Protein AF-A0A9E2IYY0-F1 (afdb_monomer_lite)

Radius of gyration: 9.4 Å; chains: 1; bounding box: 22×19×21 Å

Secondary structure (DSSP, 8-state):
-EEPTT-EEEEEEEESS-EEE-TT-EEEEEEEESS-EEESS-EEE--

pLDDT: mean 82.67, std 6.58, range [53.25, 89.31]

Foldseek 3Di:
DEADALAEAEEEAAEQAEYEYAANYEYEDYYHYVYYYHYHNYHYHYD

Sequence (47 aa):
ATLGTAADFKGIILSQTLISLNTGAVMNGRALAQTAVTLDATAITVP

Structure (mmCIF, N/CA/C/O backbone):
data_AF-A0A9E2IYY0-F1
#
_entry.id   AF-A0A9E2IYY0-F1
#
loop_
_atom_site.group_PDB
_atom_site.id
_atom_site.type_symbol
_atom_site.label_atom_id
_atom_site.label_alt_id
_atom_site.label_comp_id
_atom_site.label_asym_id
_atom_site.label_entity_id
_atom_site.label_seq_id
_atom_site.pdbx_PDB_ins_code
_atom_site.Cartn_x
_atom_site.Cartn_y
_atom_site.Cartn_z
_atom_site.occupancy
_atom_site.B_iso_or_equiv
_atom_site.auth_seq_id
_atom_site.auth_comp_id
_atom_site.auth_asym_id
_atom_site.auth_atom_id
_atom_site.pdbx_PDB_model_num
ATOM 1 N N . ALA A 1 1 ? -3.760 3.538 5.575 1.00 76.81 1 ALA A N 1
ATOM 2 C CA . ALA A 1 1 ? -2.400 3.990 5.205 1.00 76.81 1 ALA A CA 1
ATOM 3 C C . ALA A 1 1 ? -2.279 4.019 3.686 1.00 76.81 1 ALA A C 1
ATOM 5 O O . ALA A 1 1 ? -2.756 3.085 3.059 1.00 76.81 1 ALA A O 1
A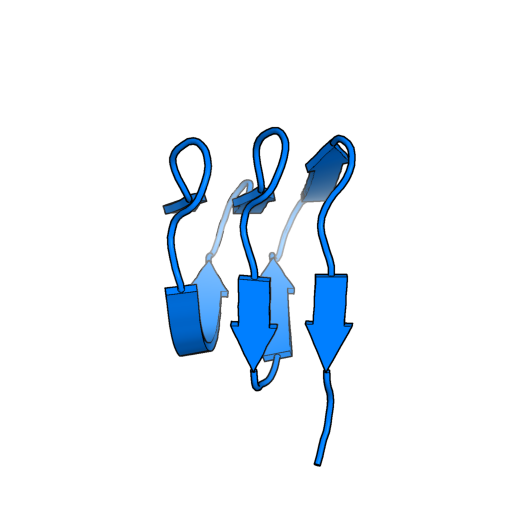TOM 6 N N . THR A 1 2 ? -1.668 5.047 3.097 1.00 83.06 2 THR A N 1
ATOM 7 C CA . THR A 1 2 ? -1.533 5.154 1.633 1.00 83.06 2 THR A CA 1
ATOM 8 C C . THR A 1 2 ? -0.065 5.309 1.262 1.00 83.06 2 THR A C 1
ATOM 10 O O . THR A 1 2 ? 0.582 6.240 1.734 1.00 83.06 2 THR A O 1
ATOM 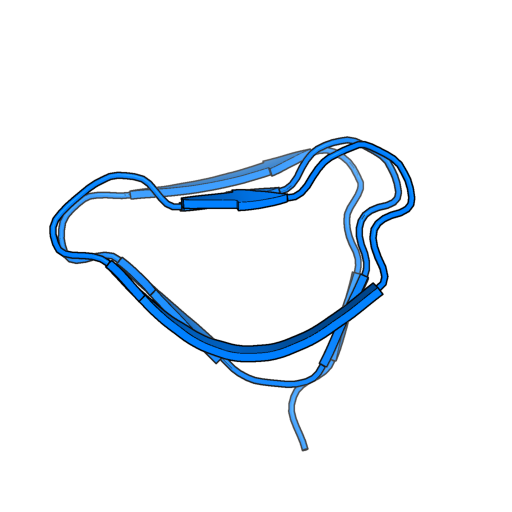13 N N . LEU A 1 3 ? 0.459 4.405 0.434 1.00 83.69 3 LEU A N 1
ATOM 14 C CA . LEU A 1 3 ? 1.783 4.513 -0.173 1.00 83.69 3 LEU A CA 1
ATOM 15 C C . LEU A 1 3 ? 1.619 5.208 -1.524 1.00 83.69 3 LEU A C 1
ATOM 17 O O . LEU A 1 3 ? 0.870 4.740 -2.382 1.00 83.69 3 LEU A O 1
ATOM 21 N N . GLY A 1 4 ? 2.284 6.351 -1.686 1.00 83.38 4 GLY A N 1
ATOM 22 C CA . GLY A 1 4 ? 2.290 7.109 -2.937 1.00 83.38 4 GLY A CA 1
ATOM 23 C C . GLY A 1 4 ? 2.982 6.363 -4.081 1.00 83.38 4 GLY A C 1
ATOM 24 O O . GLY A 1 4 ? 3.617 5.329 -3.877 1.00 83.38 4 GLY A O 1
ATOM 25 N N . THR A 1 5 ? 2.866 6.902 -5.292 1.00 80.69 5 THR A N 1
ATOM 26 C CA . THR A 1 5 ? 3.532 6.365 -6.488 1.00 80.69 5 THR A CA 1
ATOM 27 C C . THR A 1 5 ? 5.045 6.285 -6.290 1.00 80.69 5 THR A C 1
ATOM 29 O O . THR A 1 5 ? 5.645 7.255 -5.824 1.00 80.69 5 THR A O 1
ATOM 32 N N . ALA A 1 6 ? 5.656 5.155 -6.652 1.00 83.19 6 ALA A N 1
ATOM 33 C CA . ALA A 1 6 ? 7.093 4.890 -6.486 1.00 83.19 6 ALA A CA 1
ATOM 34 C C . ALA A 1 6 ? 7.637 4.983 -5.039 1.00 83.19 6 ALA A C 1
ATOM 36 O O . ALA A 1 6 ? 8.842 5.129 -4.838 1.00 83.19 6 ALA A O 1
ATOM 37 N N . ALA A 1 7 ? 6.779 4.894 -4.015 1.00 81.19 7 ALA A N 1
ATOM 38 C CA . ALA A 1 7 ? 7.230 4.859 -2.625 1.00 81.19 7 ALA A CA 1
ATOM 39 C C . ALA A 1 7 ? 7.882 3.504 -2.287 1.00 81.19 7 ALA A C 1
ATOM 41 O O . ALA A 1 7 ? 7.252 2.473 -2.495 1.00 81.19 7 ALA A O 1
ATOM 42 N N . ASP A 1 8 ? 9.095 3.500 -1.721 1.00 86.19 8 ASP A N 1
ATOM 43 C CA . ASP A 1 8 ? 9.726 2.304 -1.134 1.00 86.19 8 ASP A CA 1
ATOM 44 C C . ASP A 1 8 ? 9.514 2.308 0.387 1.00 86.19 8 ASP A C 1
ATOM 46 O O . ASP A 1 8 ? 10.063 3.143 1.110 1.00 86.19 8 ASP A O 1
ATOM 50 N N . PHE A 1 9 ? 8.679 1.392 0.872 1.00 82.81 9 PHE A N 1
ATOM 51 C CA . PHE A 1 9 ? 8.391 1.204 2.288 1.00 82.81 9 PHE A CA 1
ATOM 52 C C . PHE A 1 9 ? 8.993 -0.107 2.787 1.00 82.81 9 PHE A C 1
ATOM 54 O O . PHE A 1 9 ? 8.738 -1.170 2.223 1.00 82.81 9 PHE A O 1
ATOM 61 N N . LYS A 1 10 ? 9.721 -0.063 3.906 1.00 87.69 10 LYS A N 1
ATOM 62 C CA . LYS A 1 10 ? 10.295 -1.255 4.545 1.00 87.69 10 LYS A CA 1
ATOM 63 C C . LYS A 1 10 ? 9.775 -1.386 5.971 1.00 87.69 10 LYS A C 1
ATOM 65 O O . LYS A 1 10 ? 10.000 -0.498 6.789 1.00 87.69 10 LYS A O 1
ATOM 70 N N . GLY A 1 11 ? 9.084 -2.484 6.269 1.00 85.00 11 GLY A N 1
ATOM 71 C CA . GLY A 1 11 ? 8.535 -2.759 7.597 1.00 85.00 11 GLY A CA 1
ATOM 72 C C . GLY A 1 11 ? 7.136 -3.369 7.584 1.00 85.00 11 GLY A C 1
ATOM 73 O O . GLY A 1 11 ? 6.639 -3.851 6.566 1.00 85.00 11 GLY A O 1
ATOM 74 N N . ILE A 1 12 ? 6.487 -3.352 8.748 1.00 88.94 12 ILE A N 1
ATOM 75 C CA . ILE A 1 12 ? 5.132 -3.878 8.925 1.00 88.94 12 ILE A CA 1
ATOM 76 C C . ILE A 1 12 ? 4.163 -2.705 9.059 1.00 88.94 12 ILE A C 1
ATOM 78 O O . ILE A 1 12 ? 4.307 -1.878 9.958 1.00 88.94 12 ILE A O 1
ATOM 82 N N . ILE A 1 13 ? 3.162 -2.645 8.182 1.00 84.88 13 ILE A N 1
ATOM 83 C CA . ILE A 1 13 ? 2.045 -1.707 8.301 1.00 84.88 13 ILE A CA 1
ATOM 84 C C . ILE A 1 13 ? 0.901 -2.427 8.992 1.00 84.88 13 ILE A C 1
ATOM 86 O O . ILE A 1 13 ? 0.358 -3.384 8.445 1.00 84.88 13 ILE A O 1
ATOM 90 N N . LEU A 1 14 ? 0.510 -1.935 10.165 1.00 87.94 14 LEU A N 1
ATOM 91 C CA . LEU A 1 14 ? -0.714 -2.347 10.840 1.00 87.94 14 LEU A CA 1
ATOM 92 C C . LEU A 1 14 ? -1.729 -1.207 10.728 1.00 87.94 14 LEU A C 1
ATOM 94 O O . LEU A 1 14 ? -1.525 -0.134 11.297 1.00 87.94 14 LEU A O 1
ATOM 98 N N . SER A 1 15 ? -2.807 -1.409 9.972 1.00 83.75 15 SER A N 1
ATOM 99 C CA . SER A 1 15 ? -3.866 -0.409 9.817 1.00 83.75 15 SER A CA 1
ATOM 100 C C . SER A 1 15 ? -5.211 -0.990 10.231 1.00 83.75 15 SER A C 1
ATOM 102 O O . SER A 1 15 ? -5.578 -2.091 9.832 1.00 83.75 15 SER A O 1
ATOM 104 N N . GLN A 1 16 ? -5.968 -0.238 11.030 1.00 85.62 16 GLN A N 1
ATOM 105 C CA . GLN A 1 16 ? -7.337 -0.614 11.389 1.00 85.62 16 GLN A CA 1
ATOM 106 C C . GLN A 1 16 ? -8.304 -0.480 10.200 1.00 85.62 16 GLN A C 1
ATOM 108 O O . GLN A 1 16 ? -9.390 -1.042 10.212 1.00 85.62 16 GLN A O 1
ATOM 113 N N . THR A 1 17 ? -7.915 0.261 9.163 1.00 87.44 17 THR A N 1
ATOM 114 C CA . THR A 1 17 ? -8.745 0.530 7.987 1.00 87.44 17 THR A CA 1
ATOM 115 C C . THR A 1 17 ? -7.999 0.132 6.707 1.00 87.44 17 THR A C 1
ATOM 117 O O . THR A 1 17 ? -7.246 -0.840 6.711 1.00 87.44 17 THR A O 1
ATOM 120 N N . LEU A 1 18 ? -8.219 0.851 5.602 1.00 87.44 18 LEU A N 1
ATOM 121 C CA . LEU A 1 18 ? -7.654 0.562 4.286 1.00 87.44 18 LEU A CA 1
ATOM 122 C C . LEU A 1 18 ? -6.132 0.782 4.251 1.00 87.44 18 LEU A C 1
ATOM 124 O O . LEU A 1 18 ? -5.64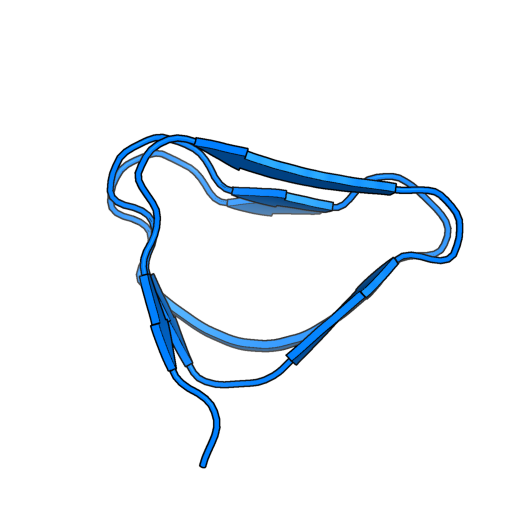1 1.832 4.680 1.00 87.44 18 LEU A O 1
ATOM 128 N N . ILE A 1 19 ? -5.393 -0.153 3.649 1.00 87.06 19 ILE A N 1
ATOM 129 C CA . ILE A 1 19 ? -4.019 0.070 3.169 1.00 87.06 19 ILE A CA 1
ATOM 130 C C . ILE A 1 19 ? -4.045 0.149 1.639 1.00 87.06 19 ILE A C 1
ATOM 132 O O . ILE A 1 19 ? -4.443 -0.815 1.001 1.00 87.06 19 ILE A O 1
ATOM 136 N N . SER A 1 20 ? -3.609 1.265 1.053 1.00 89.31 20 SER A N 1
ATOM 137 C CA . SER A 1 20 ? -3.558 1.449 -0.403 1.00 89.31 20 SER A CA 1
ATOM 138 C C . SER A 1 20 ? -2.130 1.627 -0.891 1.00 89.31 20 SER A C 1
ATOM 140 O O . SER A 1 20 ? -1.432 2.527 -0.425 1.00 89.31 20 SER A O 1
ATOM 142 N N . LEU A 1 21 ? -1.707 0.797 -1.839 1.00 86.94 21 LEU A N 1
ATOM 143 C CA . LEU A 1 21 ? -0.428 0.891 -2.527 1.00 86.94 21 LEU A CA 1
ATOM 144 C C . LEU A 1 21 ?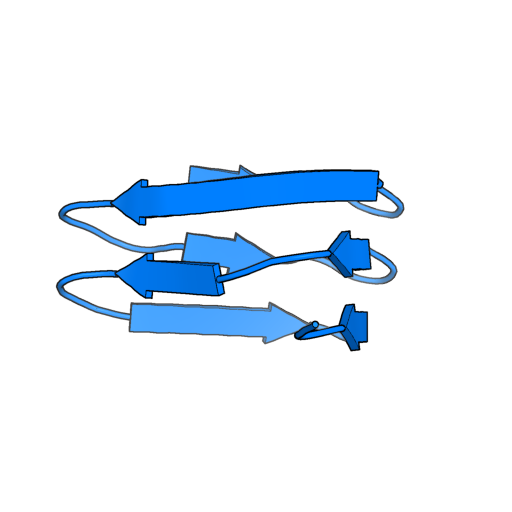 -0.697 1.322 -3.977 1.00 86.94 21 LEU A C 1
ATOM 146 O O . LEU A 1 21 ? -1.364 0.600 -4.713 1.00 86.94 21 LEU A O 1
ATOM 150 N N . ASN A 1 22 ? -0.229 2.516 -4.354 1.00 86.94 22 ASN A N 1
ATOM 151 C CA . ASN A 1 22 ? -0.418 3.080 -5.699 1.00 86.94 22 ASN A CA 1
ATOM 152 C C . ASN A 1 22 ? 0.676 2.626 -6.679 1.00 86.94 22 ASN A C 1
ATOM 154 O O . ASN A 1 22 ? 1.744 2.200 -6.238 1.00 86.94 22 ASN A O 1
ATOM 158 N N . THR A 1 23 ? 0.445 2.823 -7.985 1.00 85.12 23 THR A N 1
ATOM 159 C CA . THR A 1 23 ? 1.361 2.453 -9.085 1.00 85.12 23 THR A CA 1
ATOM 160 C C . THR A 1 23 ? 2.844 2.639 -8.745 1.00 85.12 23 THR A C 1
ATOM 162 O O . THR A 1 23 ? 3.320 3.739 -8.445 1.00 85.12 23 THR A O 1
ATOM 165 N N . GLY A 1 24 ? 3.597 1.541 -8.827 1.00 80.62 24 GLY A N 1
ATOM 166 C CA . GLY A 1 24 ? 5.044 1.515 -8.640 1.00 80.62 24 GLY A CA 1
ATOM 167 C C . GLY A 1 24 ? 5.508 1.569 -7.186 1.00 80.62 24 GLY A C 1
ATOM 168 O O . GLY A 1 24 ? 6.715 1.599 -6.961 1.00 80.62 24 GLY A O 1
ATOM 169 N N . ALA A 1 25 ? 4.610 1.581 -6.195 1.00 85.00 25 ALA A N 1
ATOM 170 C CA . ALA A 1 25 ? 5.038 1.457 -4.807 1.00 85.00 25 ALA A CA 1
ATOM 171 C C . ALA A 1 25 ? 5.659 0.072 -4.556 1.00 85.00 25 ALA A C 1
ATOM 173 O O . ALA A 1 25 ? 5.189 -0.958 -5.051 1.00 85.00 25 ALA A O 1
ATOM 174 N N . VAL A 1 26 ? 6.724 0.061 -3.768 1.00 85.81 26 VAL A N 1
ATOM 175 C CA . VAL A 1 26 ? 7.461 -1.127 -3.354 1.00 85.81 26 VAL A CA 1
ATOM 176 C C . VAL A 1 26 ? 7.309 -1.258 -1.845 1.00 85.81 26 VAL A C 1
ATOM 178 O O . VAL A 1 26 ? 7.607 -0.331 -1.097 1.00 85.81 26 VAL A O 1
ATOM 181 N N . MET A 1 27 ? 6.830 -2.407 -1.381 1.00 84.62 27 MET A N 1
ATOM 182 C CA . MET A 1 27 ? 6.771 -2.741 0.038 1.00 84.62 27 MET A CA 1
ATOM 183 C C . MET A 1 27 ? 7.675 -3.936 0.315 1.00 84.62 27 MET A C 1
ATOM 185 O O . MET A 1 27 ? 7.463 -5.016 -0.221 1.00 84.62 27 MET A O 1
ATOM 189 N N . ASN A 1 28 ? 8.627 -3.772 1.224 1.00 86.69 28 ASN A N 1
ATOM 190 C CA . ASN A 1 28 ? 9.425 -4.861 1.771 1.00 86.69 28 ASN A CA 1
ATOM 191 C C . ASN A 1 28 ? 8.961 -5.142 3.207 1.00 86.69 28 ASN A C 1
ATOM 193 O O . ASN A 1 28 ? 9.320 -4.413 4.135 1.00 86.69 28 ASN A O 1
ATOM 197 N N . GLY A 1 29 ? 8.128 -6.164 3.399 1.00 84.62 29 GLY A N 1
ATOM 198 C CA . GLY A 1 29 ? 7.553 -6.510 4.701 1.00 84.62 29 GLY A CA 1
ATOM 199 C C . GLY A 1 29 ? 6.108 -6.998 4.613 1.00 84.62 29 GLY A C 1
ATOM 200 O O . GLY A 1 29 ? 5.792 -7.838 3.775 1.00 84.62 29 GLY A O 1
ATOM 201 N N . ARG A 1 30 ? 5.226 -6.525 5.508 1.00 83.81 30 ARG A N 1
ATOM 202 C CA . ARG A 1 30 ? 3.829 -7.003 5.602 1.00 83.81 30 ARG A CA 1
ATOM 203 C C . ARG A 1 30 ? 2.823 -5.856 5.729 1.00 83.81 30 ARG A C 1
ATOM 205 O O . ARG A 1 30 ? 2.968 -5.006 6.603 1.00 83.81 30 ARG A O 1
ATOM 212 N N . ALA A 1 31 ? 1.756 -5.890 4.929 1.00 85.44 31 ALA A N 1
ATOM 213 C CA . ALA A 1 31 ? 0.581 -5.026 5.071 1.00 85.44 31 ALA A CA 1
ATOM 214 C C . ALA A 1 31 ? -0.564 -5.790 5.759 1.00 85.44 31 ALA A C 1
ATOM 216 O O . ALA A 1 31 ? -1.156 -6.685 5.162 1.00 85.44 31 ALA A O 1
ATOM 217 N N . LEU A 1 32 ? -0.879 -5.451 7.012 1.00 85.25 32 LEU A N 1
ATOM 218 C CA . LEU A 1 32 ? -2.002 -6.008 7.772 1.00 85.25 32 LEU A CA 1
ATOM 219 C C . LEU A 1 32 ? -3.082 -4.933 7.951 1.00 85.25 32 LEU A C 1
ATOM 221 O O . LEU A 1 32 ? -2.994 -4.091 8.846 1.00 85.25 32 LEU A O 1
ATOM 225 N N . ALA A 1 33 ? -4.103 -4.974 7.094 1.00 88.00 33 ALA A N 1
ATOM 226 C CA . ALA A 1 33 ? -5.306 -4.152 7.205 1.00 88.00 33 ALA A CA 1
ATOM 227 C C . ALA A 1 33 ? -6.440 -4.947 7.865 1.00 88.00 33 ALA A C 1
ATOM 229 O O . ALA A 1 33 ? -6.676 -6.093 7.487 1.00 88.00 33 ALA A O 1
ATOM 230 N N . GLN A 1 34 ? -7.177 -4.344 8.802 1.00 86.44 34 GLN A N 1
ATOM 231 C CA . GLN A 1 34 ? -8.374 -4.974 9.387 1.00 86.44 34 GLN A CA 1
ATOM 232 C C . GLN A 1 34 ? -9.613 -4.878 8.478 1.00 86.44 34 GLN A C 1
ATOM 234 O O . GLN A 1 34 ? -10.612 -5.532 8.759 1.00 86.44 34 GLN A O 1
ATOM 239 N N . THR A 1 35 ? -9.558 -4.094 7.392 1.00 87.81 35 THR A N 1
ATOM 240 C CA . THR A 1 35 ? -10.643 -4.014 6.398 1.00 87.81 35 THR A CA 1
ATOM 241 C C . THR A 1 35 ? -10.212 -4.490 5.012 1.00 87.81 35 THR A C 1
ATOM 243 O O . THR A 1 35 ? -10.686 -5.524 4.553 1.00 87.81 35 THR A O 1
ATOM 246 N N . ALA A 1 36 ? -9.329 -3.755 4.331 1.00 80.44 36 ALA A N 1
ATOM 247 C CA . ALA A 1 36 ? -8.935 -4.041 2.952 1.00 80.44 36 ALA A CA 1
ATOM 248 C C . ALA A 1 36 ? -7.504 -3.580 2.642 1.00 80.44 36 ALA A C 1
ATOM 250 O O . ALA A 1 36 ? -7.016 -2.596 3.203 1.00 80.44 36 ALA A O 1
ATOM 251 N N . VAL A 1 37 ? -6.859 -4.274 1.702 1.00 84.19 37 VAL A N 1
ATOM 252 C CA . VAL A 1 37 ? -5.580 -3.872 1.102 1.00 84.19 37 VAL A CA 1
ATOM 253 C C . VAL A 1 37 ? -5.783 -3.728 -0.409 1.00 84.19 37 VAL A C 1
ATOM 255 O O . VAL A 1 37 ? -6.222 -4.679 -1.052 1.00 84.19 37 VAL A O 1
ATOM 258 N N . THR A 1 38 ? -5.485 -2.558 -0.977 1.00 85.69 38 THR A N 1
ATOM 259 C CA . THR A 1 38 ? -5.542 -2.288 -2.424 1.00 85.69 38 THR A CA 1
ATOM 260 C C . THR A 1 38 ? -4.133 -2.182 -2.997 1.00 85.69 38 THR A C 1
ATOM 262 O O . THR A 1 38 ? -3.303 -1.445 -2.468 1.00 85.69 38 THR A O 1
ATOM 265 N N . LEU A 1 39 ? -3.861 -2.938 -4.066 1.00 81.00 39 LEU A N 1
ATOM 266 C CA . LEU A 1 39 ? -2.581 -2.954 -4.776 1.00 81.00 39 LEU A CA 1
ATOM 267 C C . LEU A 1 39 ? -2.819 -2.526 -6.222 1.00 81.00 39 LEU A C 1
ATOM 269 O O . LEU A 1 39 ? -3.540 -3.204 -6.953 1.00 81.00 39 LEU A O 1
ATOM 273 N N . ASP A 1 40 ? -2.191 -1.434 -6.631 1.00 82.06 40 ASP A N 1
ATOM 274 C CA . ASP A 1 40 ? -2.203 -0.939 -8.002 1.00 82.06 40 ASP A CA 1
ATOM 275 C C . ASP A 1 40 ? -0.776 -0.964 -8.555 1.00 82.06 40 ASP A C 1
ATOM 277 O O . ASP A 1 40 ? 0.039 -0.135 -8.176 1.00 82.06 40 ASP A O 1
ATOM 281 N N . ALA A 1 41 ? -0.448 -1.950 -9.399 1.00 77.44 41 ALA A N 1
ATOM 282 C CA . ALA A 1 41 ? 0.876 -2.112 -10.017 1.00 77.44 41 ALA A CA 1
ATOM 283 C C . ALA A 1 41 ? 2.065 -1.984 -9.030 1.00 77.44 41 ALA A C 1
ATOM 285 O O . ALA A 1 41 ? 3.029 -1.258 -9.279 1.00 77.44 41 ALA A O 1
ATOM 286 N N . THR A 1 42 ? 1.991 -2.683 -7.892 1.00 73.88 42 THR A N 1
ATOM 287 C CA . THR A 1 42 ? 2.965 -2.586 -6.785 1.00 73.88 42 THR A CA 1
ATOM 288 C C . THR A 1 42 ? 3.691 -3.895 -6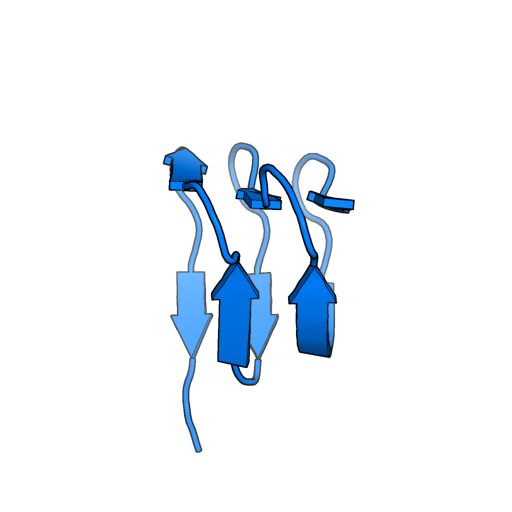.520 1.00 73.88 42 THR A C 1
ATOM 290 O O . THR A 1 42 ? 3.093 -4.964 -6.647 1.00 73.88 42 THR A O 1
ATOM 293 N N . ALA A 1 43 ? 4.945 -3.824 -6.073 1.00 74.88 43 ALA A N 1
ATOM 294 C CA . ALA A 1 43 ? 5.730 -4.995 -5.685 1.00 74.88 43 ALA A CA 1
ATOM 295 C C . ALA A 1 43 ? 5.737 -5.158 -4.157 1.00 74.88 43 ALA A C 1
ATOM 297 O O . ALA A 1 43 ? 6.174 -4.254 -3.446 1.00 74.88 43 ALA A O 1
ATOM 298 N N . ILE A 1 44 ? 5.271 -6.306 -3.650 1.00 73.81 44 ILE A N 1
ATOM 299 C CA . ILE A 1 44 ? 5.387 -6.669 -2.231 1.00 73.81 44 ILE A CA 1
ATOM 300 C C . ILE A 1 44 ? 6.387 -7.816 -2.096 1.00 73.81 44 ILE A C 1
ATOM 302 O O . ILE A 1 44 ? 6.136 -8.920 -2.578 1.00 73.81 44 ILE A O 1
ATOM 306 N N . THR A 1 45 ? 7.496 -7.559 -1.411 1.00 77.56 45 THR A N 1
ATOM 307 C CA . THR A 1 45 ? 8.546 -8.541 -1.135 1.00 77.56 45 THR A CA 1
ATOM 308 C C . THR A 1 45 ? 8.510 -8.903 0.345 1.00 77.56 45 THR A C 1
ATOM 310 O O . THR A 1 45 ? 8.704 -8.053 1.217 1.00 77.56 45 THR A O 1
ATOM 313 N N . VAL A 1 46 ? 8.242 -10.173 0.633 1.00 61.91 46 VAL A N 1
ATOM 314 C CA . VAL A 1 46 ? 8.260 -10.731 1.989 1.00 61.91 46 VAL A CA 1
ATOM 315 C C . VAL A 1 46 ? 9.629 -11.387 2.211 1.00 61.91 46 VAL A C 1
ATOM 317 O O . VAL A 1 46 ? 10.024 -12.182 1.357 1.00 61.91 46 VAL A O 1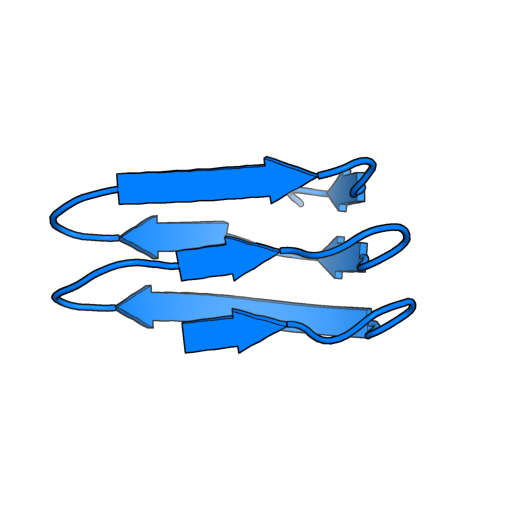
ATOM 320 N N . PRO A 1 47 ? 10.372 -11.064 3.285 1.00 53.25 47 PRO A N 1
ATOM 321 C CA . PRO A 1 47 ? 11.452 -11.925 3.759 1.00 53.25 47 PRO A CA 1
ATOM 322 C C . PRO A 1 47 ? 10.910 -13.201 4.417 1.00 53.25 47 PRO A C 1
ATOM 324 O O . PRO A 1 47 ? 9.866 -13.117 5.107 1.00 53.25 47 PRO A O 1
#